Protein AF-A0A1A8H4J1-F1 (afdb_monomer)

Foldseek 3Di:
DQDFFADDDDARWGWGWGDDPQKIWIWIDGPVAIAIDIDGAQDWDWGADSVRRIDIWHWHADPQWTWTDDPVDIDIGHGD

Secondary structure (DSSP, 8-state):
---------SS-PEEEEEEETTEEEEEEE-SS-EEEEEEETTS-EEEE-TTS-EEEEEEEEETTEEEEE-SS-EEEEE--

Solvent-accessible surface area (backbone atoms only — not comparable to full-atom values): 4820 Å² total; per-residue (Å²): 131,88,62,78,53,72,59,83,66,101,54,79,42,46,40,39,43,45,70,61,90,57,37,34,41,39,38,38,34,42,95,86,50,77,45,72,42,67,42,38,57,82,36,80,30,75,40,63,44,96,86,71,51,75,45,71,34,41,35,37,76,57,97,74,23,43,35,33,54,44,100,90,47,77,48,73,48,77,76,126

Structure (mmCIF, N/CA/C/O backbone):
data_AF-A0A1A8H4J1-F1
#
_entry.id   AF-A0A1A8H4J1-F1
#
loop_
_atom_site.group_PDB
_atom_site.id
_atom_site.type_symbol
_atom_site.label_atom_id
_atom_site.label_alt_id
_atom_site.label_comp_id
_atom_site.label_asym_id
_atom_site.label_entity_id
_atom_site.label_seq_id
_atom_site.pdbx_PDB_ins_code
_atom_site.Cartn_x
_atom_site.Cartn_y
_atom_site.Cartn_z
_atom_site.occupancy
_atom_site.B_iso_or_equiv
_atom_site.auth_seq_id
_atom_site.auth_comp_id
_atom_site.auth_asym_id
_atom_site.auth_atom_id
_atom_site.pdbx_PDB_model_num
ATOM 1 N N . ALA A 1 1 ? -3.916 -18.824 6.101 1.00 30.62 1 ALA A N 1
ATOM 2 C CA . ALA A 1 1 ? -3.245 -19.000 4.800 1.00 30.62 1 ALA A CA 1
ATOM 3 C C . ALA A 1 1 ? -2.617 -17.659 4.461 1.00 30.62 1 ALA A C 1
ATOM 5 O O . ALA A 1 1 ? -3.325 -16.671 4.566 1.00 30.62 1 ALA A O 1
ATOM 6 N N . ILE A 1 2 ? -1.310 -17.597 4.195 1.00 32.06 2 ILE A N 1
ATOM 7 C CA . ILE A 1 2 ? -0.673 -16.343 3.773 1.00 32.06 2 ILE A CA 1
ATOM 8 C C . ILE A 1 2 ? -0.849 -16.281 2.261 1.00 32.06 2 ILE A C 1
ATOM 10 O O . ILE A 1 2 ? -0.199 -17.036 1.537 1.00 32.06 2 ILE A O 1
ATOM 14 N N . ASP A 1 3 ? -1.807 -15.475 1.824 1.00 34.12 3 ASP A N 1
ATOM 15 C CA . ASP A 1 3 ? -2.139 -15.312 0.416 1.00 34.12 3 ASP A CA 1
ATOM 16 C C . ASP A 1 3 ? -1.094 -14.396 -0.238 1.00 34.12 3 ASP A C 1
ATOM 18 O O . ASP A 1 3 ? -0.793 -13.319 0.274 1.00 34.12 3 ASP A O 1
ATOM 22 N N . PHE A 1 4 ? -0.453 -14.862 -1.311 1.00 37.28 4 PHE A N 1
ATOM 23 C CA . PHE A 1 4 ? 0.610 -14.129 -2.002 1.00 37.28 4 PHE A CA 1
ATOM 24 C C . PHE A 1 4 ? 0.094 -13.664 -3.355 1.00 37.28 4 PHE A C 1
ATOM 26 O O . PHE A 1 4 ? 0.042 -14.444 -4.306 1.00 37.28 4 PHE A O 1
ATOM 33 N N . LEU A 1 5 ? -0.249 -12.384 -3.451 1.00 49.72 5 LEU A N 1
ATOM 34 C CA . LEU A 1 5 ? -0.928 -11.850 -4.627 1.00 49.72 5 LEU A CA 1
ATOM 35 C C . LEU A 1 5 ? 0.054 -11.104 -5.523 1.00 49.72 5 LEU A C 1
ATOM 37 O O . LEU A 1 5 ? 0.705 -10.152 -5.099 1.00 49.72 5 LEU A O 1
ATOM 41 N N . LYS A 1 6 ? 0.197 -11.589 -6.760 1.00 43.69 6 LYS A N 1
ATOM 42 C CA . LYS A 1 6 ? 1.236 -11.176 -7.709 1.00 43.69 6 LYS A CA 1
ATOM 43 C C . LYS A 1 6 ? 0.628 -10.395 -8.876 1.00 43.69 6 LYS A C 1
ATOM 45 O O . LYS A 1 6 ? 0.233 -10.990 -9.874 1.00 43.69 6 LYS A O 1
ATOM 50 N N . ALA A 1 7 ? 0.621 -9.066 -8.800 1.00 48.12 7 ALA A N 1
ATOM 51 C CA . ALA A 1 7 ? 0.275 -8.218 -9.945 1.00 48.12 7 ALA A CA 1
ATOM 52 C C . ALA A 1 7 ? 1.438 -8.171 -10.959 1.00 48.12 7 ALA A C 1
ATOM 54 O O . ALA A 1 7 ? 2.599 -8.057 -10.567 1.00 48.12 7 ALA A O 1
ATOM 55 N N . LYS A 1 8 ? 1.149 -8.279 -12.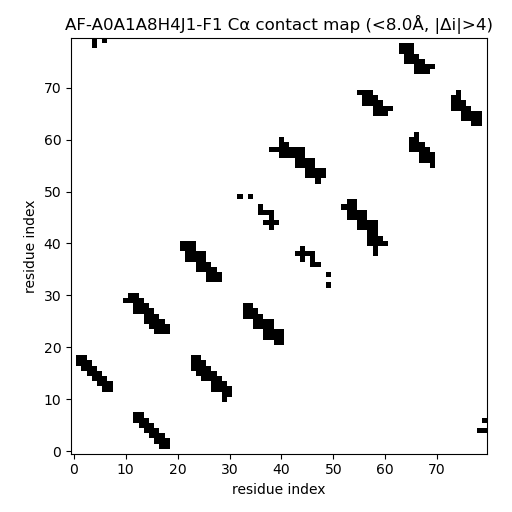265 1.00 39.97 8 LYS A N 1
ATOM 56 C CA . LYS A 1 8 ? 2.152 -8.428 -13.338 1.00 39.97 8 LYS A CA 1
ATOM 57 C C . LYS A 1 8 ? 1.903 -7.419 -14.466 1.00 39.97 8 LYS A C 1
ATOM 59 O O . LYS A 1 8 ? 1.083 -7.692 -15.335 1.00 39.97 8 LYS A O 1
ATOM 64 N N . SER A 1 9 ? 2.668 -6.322 -14.515 1.00 43.31 9 SER A N 1
ATOM 65 C CA . SER A 1 9 ? 2.613 -5.355 -15.629 1.00 43.31 9 SER A CA 1
ATOM 66 C C . SER A 1 9 ? 4.003 -4.888 -16.093 1.00 43.31 9 SER A C 1
ATOM 68 O O . SER A 1 9 ? 4.725 -4.234 -15.350 1.00 43.31 9 SER A O 1
ATOM 70 N N . ALA A 1 10 ? 4.314 -5.222 -17.355 1.00 44.75 10 ALA A N 1
ATOM 71 C CA . ALA A 1 10 ? 5.330 -4.719 -18.307 1.00 44.75 10 ALA A CA 1
ATOM 72 C C . ALA A 1 10 ? 6.835 -4.684 -17.945 1.00 44.75 10 ALA A C 1
ATOM 74 O O . ALA A 1 10 ? 7.658 -4.989 -18.804 1.00 44.75 10 ALA A O 1
ATOM 75 N N . GLU A 1 11 ? 7.223 -4.458 -16.700 1.00 53.03 11 GLU A N 1
ATOM 76 C CA . GLU A 1 11 ? 8.535 -4.846 -16.165 1.00 53.03 11 GLU A CA 1
ATOM 77 C C . GLU A 1 11 ? 8.260 -5.862 -15.053 1.00 53.03 11 GLU A C 1
ATOM 79 O O . GLU A 1 11 ? 7.154 -5.891 -14.521 1.00 53.03 11 GLU A O 1
ATOM 84 N N . LYS A 1 12 ? 9.179 -6.780 -14.722 1.00 63.78 12 LYS A N 1
ATOM 85 C CA . LYS A 1 12 ? 8.948 -7.726 -13.607 1.00 63.78 12 LYS A CA 1
ATOM 86 C C . LYS A 1 12 ? 8.944 -6.952 -12.281 1.00 63.78 12 LYS A C 1
ATOM 88 O O . LYS A 1 12 ? 9.936 -6.944 -11.560 1.00 63.78 12 LYS A O 1
ATOM 93 N N . MET A 1 13 ? 7.851 -6.257 -12.013 1.00 66.69 13 MET A N 1
ATOM 94 C CA . MET A 1 13 ? 7.509 -5.685 -10.735 1.00 66.69 13 MET A CA 1
ATOM 95 C C . MET A 1 13 ? 6.718 -6.746 -10.003 1.00 66.69 13 MET A C 1
ATOM 97 O O . MET A 1 13 ? 5.672 -7.194 -10.467 1.00 66.69 13 MET A O 1
ATOM 101 N N . GLU A 1 14 ? 7.283 -7.207 -8.904 1.00 78.12 14 GLU A N 1
ATOM 102 C CA . GLU A 1 14 ? 6.648 -8.161 -8.025 1.00 78.12 14 GLU A CA 1
ATOM 103 C C . GLU A 1 14 ? 6.101 -7.375 -6.842 1.00 78.12 14 GLU A C 1
ATOM 105 O O . GLU A 1 14 ? 6.826 -6.658 -6.151 1.00 78.12 14 GLU A O 1
ATOM 110 N N . ILE A 1 15 ? 4.791 -7.476 -6.658 1.00 76.75 15 ILE A N 1
ATOM 111 C CA . ILE A 1 15 ? 4.107 -6.983 -5.473 1.00 76.75 15 ILE A CA 1
ATOM 112 C C . ILE A 1 15 ? 3.835 -8.200 -4.601 1.00 76.75 15 ILE A C 1
ATOM 114 O O . ILE A 1 15 ? 3.476 -9.265 -5.103 1.00 76.75 15 ILE A O 1
ATOM 118 N N . ARG A 1 16 ? 4.060 -8.053 -3.305 1.00 79.44 16 ARG A N 1
ATOM 119 C CA . ARG A 1 16 ? 3.749 -9.028 -2.279 1.00 79.44 16 ARG A CA 1
ATOM 120 C C . ARG A 1 16 ? 2.999 -8.287 -1.194 1.00 79.44 16 ARG A C 1
ATOM 122 O O . ARG A 1 16 ? 3.581 -7.445 -0.521 1.00 79.44 16 ARG A O 1
ATOM 129 N N . ILE A 1 17 ? 1.726 -8.608 -1.052 1.00 78.56 17 ILE A N 1
ATOM 130 C CA . ILE A 1 17 ? 0.899 -8.097 0.033 1.00 78.56 17 ILE A CA 1
ATOM 131 C C . ILE A 1 17 ? 0.709 -9.234 1.025 1.00 78.56 17 ILE A C 1
ATOM 133 O O . ILE A 1 17 ? 0.339 -10.335 0.624 1.00 78.56 17 ILE A O 1
ATOM 137 N N . ILE A 1 18 ? 1.033 -8.992 2.291 1.00 83.06 18 ILE A N 1
ATOM 138 C CA . ILE A 1 18 ? 0.730 -9.901 3.396 1.00 83.06 18 ILE A CA 1
ATOM 139 C C . ILE A 1 18 ? -0.403 -9.246 4.167 1.00 83.06 18 ILE A C 1
ATOM 141 O O . ILE A 1 18 ? -0.225 -8.168 4.720 1.00 83.06 18 ILE A O 1
ATOM 145 N N . GLN A 1 19 ? -1.567 -9.883 4.164 1.00 81.06 19 GLN A N 1
ATOM 146 C CA . GLN A 1 19 ? -2.707 -9.443 4.953 1.00 81.06 19 GLN A CA 1
ATOM 147 C C . GLN A 1 19 ? -2.773 -10.258 6.247 1.00 81.06 19 GLN A C 1
ATOM 149 O O . GLN A 1 19 ? -2.920 -11.482 6.204 1.00 81.06 19 GLN A O 1
ATOM 154 N N . ASP A 1 20 ? -2.717 -9.570 7.384 1.00 84.38 20 ASP A N 1
ATOM 155 C CA . ASP A 1 20 ? -2.948 -10.111 8.722 1.00 84.38 20 ASP A CA 1
ATOM 156 C C . ASP A 1 20 ? -4.142 -9.381 9.360 1.00 84.38 20 ASP A C 1
ATOM 158 O O . ASP A 1 20 ? -4.013 -8.370 10.054 1.00 84.38 20 ASP A O 1
ATOM 162 N N . GLY A 1 21 ? -5.347 -9.858 9.031 1.00 83.81 21 GLY A N 1
ATOM 163 C CA . GLY A 1 21 ? -6.601 -9.227 9.442 1.00 83.81 21 GLY A CA 1
ATOM 164 C C . GLY A 1 21 ? -6.761 -7.826 8.846 1.00 83.81 21 GLY A C 1
ATOM 165 O O . GLY A 1 21 ? -7.084 -7.690 7.664 1.00 83.81 21 GLY A O 1
ATOM 166 N N . GLU A 1 22 ? -6.547 -6.809 9.682 1.00 84.12 22 GLU A N 1
ATOM 167 C CA . GLU A 1 22 ? -6.603 -5.383 9.329 1.00 84.12 22 GLU A CA 1
ATOM 168 C C . GLU A 1 22 ? -5.224 -4.799 8.983 1.00 84.12 22 GLU A C 1
ATOM 170 O O . GLU A 1 22 ? -5.157 -3.695 8.447 1.00 84.12 22 GLU A O 1
ATOM 17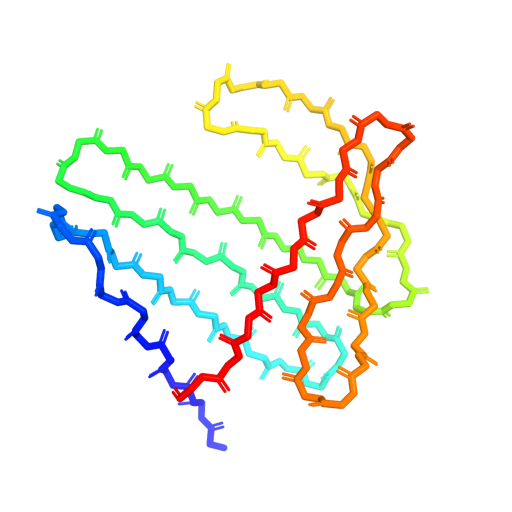5 N N . ASN A 1 23 ? -4.128 -5.508 9.279 1.00 85.94 23 ASN A N 1
ATOM 176 C CA . ASN A 1 23 ? -2.767 -5.074 8.967 1.00 85.94 23 ASN A CA 1
ATOM 177 C C . ASN A 1 23 ? -2.324 -5.611 7.608 1.00 85.94 23 ASN A C 1
ATOM 179 O O . ASN A 1 23 ? -2.576 -6.767 7.268 1.00 85.94 23 ASN A O 1
ATOM 183 N N . PHE A 1 24 ? -1.648 -4.766 6.841 1.00 84.38 24 PHE A N 1
ATOM 184 C CA . PHE A 1 24 ? -1.170 -5.067 5.504 1.00 84.38 24 PHE A CA 1
ATOM 185 C C . PHE A 1 24 ? 0.303 -4.691 5.394 1.00 84.38 24 PHE A C 1
ATOM 187 O O . PHE A 1 24 ? 0.662 -3.516 5.471 1.00 84.38 24 PHE A O 1
ATOM 194 N N . ASP A 1 25 ? 1.150 -5.682 5.134 1.00 86.06 25 ASP A N 1
ATOM 195 C CA . ASP A 1 25 ? 2.518 -5.454 4.688 1.00 86.06 25 ASP A CA 1
ATOM 196 C C . ASP A 1 25 ? 2.545 -5.450 3.165 1.00 86.06 25 ASP A C 1
ATOM 198 O O . ASP A 1 25 ? 2.401 -6.486 2.508 1.00 86.06 25 ASP A O 1
ATOM 202 N N . TRP A 1 26 ? 2.780 -4.281 2.588 1.00 83.94 26 TRP A N 1
ATOM 203 C CA . TRP A 1 26 ? 3.002 -4.112 1.165 1.00 83.94 26 TRP A CA 1
ATOM 204 C C . TRP A 1 26 ? 4.493 -4.106 0.863 1.00 83.94 26 TRP A C 1
ATOM 206 O O . TRP A 1 26 ? 5.221 -3.167 1.176 1.00 83.94 26 TRP A O 1
ATOM 216 N N . LEU A 1 27 ? 4.952 -5.132 0.162 1.00 84.50 27 LEU A N 1
ATOM 217 C CA . LEU A 1 27 ? 6.308 -5.248 -0.344 1.00 84.50 27 LEU A CA 1
ATOM 218 C C . LEU A 1 27 ? 6.276 -5.226 -1.873 1.00 84.50 27 LEU A C 1
ATOM 220 O O . LEU A 1 27 ? 5.844 -6.174 -2.516 1.00 84.50 27 LEU A O 1
ATOM 224 N N . GLN A 1 28 ? 6.794 -4.164 -2.473 1.00 80.88 28 GLN A N 1
ATOM 225 C CA . GLN A 1 28 ? 6.916 -4.018 -3.919 1.00 80.88 28 GLN A CA 1
ATOM 226 C C . GLN A 1 28 ? 8.381 -3.961 -4.295 1.00 80.88 28 GLN A C 1
ATOM 228 O O . GLN A 1 28 ? 9.148 -3.169 -3.757 1.00 80.88 28 GLN A O 1
ATOM 233 N N . PHE A 1 29 ? 8.798 -4.795 -5.228 1.00 80.56 29 PHE A N 1
ATOM 234 C CA . PHE A 1 29 ? 10.178 -4.812 -5.668 1.00 80.56 29 PHE A CA 1
ATOM 235 C C . PHE A 1 29 ? 10.269 -5.081 -7.159 1.00 80.56 29 PHE A C 1
ATOM 237 O O . PHE A 1 29 ? 9.466 -5.788 -7.764 1.00 80.56 29 PHE A O 1
ATOM 244 N N . THR A 1 30 ? 11.283 -4.484 -7.757 1.00 79.75 30 THR A N 1
ATOM 245 C CA . THR A 1 30 ? 11.724 -4.749 -9.119 1.00 79.75 30 THR A CA 1
ATOM 246 C C . THR A 1 30 ? 13.176 -5.209 -9.069 1.00 79.75 30 THR A C 1
ATOM 248 O O . THR A 1 30 ? 13.773 -5.348 -8.001 1.00 79.75 30 THR A O 1
ATOM 251 N N . LYS A 1 31 ? 13.793 -5.410 -10.235 1.00 78.44 31 LYS A N 1
ATOM 252 C CA . LYS A 1 31 ? 15.230 -5.698 -10.312 1.00 78.44 31 LYS A CA 1
ATOM 253 C C . LYS A 1 31 ? 16.121 -4.588 -9.738 1.00 78.44 31 LYS A C 1
ATOM 255 O O . LYS A 1 31 ? 17.248 -4.890 -9.362 1.00 78.44 31 LYS A O 1
ATOM 260 N N . SER A 1 32 ? 15.641 -3.343 -9.692 1.00 79.75 32 SER A N 1
ATOM 261 C CA . SER A 1 32 ? 16.471 -2.174 -9.360 1.00 79.75 32 SER A CA 1
ATOM 262 C C . SER A 1 32 ? 16.066 -1.469 -8.070 1.00 79.75 32 SER A C 1
ATOM 264 O O . SER A 1 32 ? 16.881 -0.756 -7.493 1.00 79.75 32 SER A O 1
ATOM 266 N N . TRP A 1 33 ? 14.828 -1.640 -7.606 1.00 77.06 33 TRP A N 1
ATOM 267 C CA . TRP A 1 33 ? 14.341 -0.974 -6.400 1.00 77.06 33 TRP A CA 1
ATOM 268 C C . TRP A 1 33 ? 13.455 -1.896 -5.572 1.00 77.06 33 TRP A C 1
ATOM 270 O O . TRP A 1 33 ? 12.759 -2.759 -6.105 1.00 77.06 33 TRP A O 1
ATOM 280 N N . LYS A 1 34 ? 13.482 -1.694 -4.256 1.00 82.44 34 LYS A N 1
ATOM 281 C CA . LYS A 1 34 ? 12.632 -2.374 -3.282 1.00 82.44 34 LYS A CA 1
ATOM 282 C C . LYS A 1 34 ? 11.947 -1.317 -2.433 1.00 82.44 34 LYS A C 1
ATOM 284 O O . LYS A 1 34 ? 12.587 -0.376 -1.974 1.00 82.44 34 LYS A O 1
ATOM 289 N N . TRP A 1 35 ? 10.662 -1.506 -2.222 1.00 82.88 35 TRP A N 1
ATOM 290 C CA . TRP A 1 35 ? 9.794 -0.650 -1.447 1.00 82.88 35 TRP A CA 1
ATOM 291 C C . TRP A 1 35 ? 8.961 -1.500 -0.506 1.00 82.88 35 TRP A C 1
ATOM 293 O O . TRP A 1 35 ? 8.428 -2.537 -0.895 1.00 82.88 35 TRP A O 1
ATOM 303 N N . THR A 1 36 ? 8.872 -1.061 0.735 1.00 84.31 36 THR A N 1
ATOM 304 C CA . THR A 1 36 ? 8.094 -1.708 1.785 1.00 84.31 36 THR A CA 1
ATOM 305 C C . THR A 1 36 ? 7.259 -0.649 2.470 1.00 84.31 36 THR A C 1
ATOM 307 O O . THR A 1 36 ? 7.759 0.439 2.758 1.00 84.31 36 THR A O 1
ATOM 310 N N . SER A 1 37 ? 5.994 -0.946 2.712 1.00 82.62 37 SER A N 1
ATOM 311 C CA . SER A 1 37 ? 5.098 -0.110 3.496 1.00 82.62 37 SER A CA 1
ATOM 312 C C . SER A 1 37 ? 4.136 -0.990 4.266 1.00 82.62 37 SER A C 1
ATOM 314 O O . SER A 1 37 ? 3.480 -1.848 3.690 1.00 82.62 37 SER A O 1
ATOM 316 N N . GLU A 1 38 ? 4.067 -0.753 5.563 1.00 86.62 38 GLU A N 1
ATOM 317 C CA . GLU A 1 38 ? 3.126 -1.392 6.470 1.00 86.62 38 GLU A CA 1
ATOM 318 C C . GLU A 1 38 ? 2.005 -0.400 6.751 1.00 86.62 38 GLU A C 1
ATOM 320 O O . GLU A 1 38 ? 2.262 0.755 7.101 1.00 86.62 38 GLU A O 1
ATOM 325 N N . PHE A 1 39 ? 0.763 -0.825 6.559 1.00 85.19 39 PHE A N 1
ATOM 326 C CA . PHE A 1 39 ? -0.395 0.002 6.853 1.00 85.19 39 PHE A CA 1
ATOM 327 C C . PHE A 1 39 ? -1.544 -0.823 7.420 1.00 85.19 39 PHE A C 1
ATOM 329 O O . PHE A 1 39 ? -1.690 -2.005 7.125 1.00 85.19 39 PHE A O 1
ATOM 336 N N . THR A 1 40 ? -2.387 -0.183 8.223 1.00 87.38 40 THR A N 1
ATOM 337 C CA . THR A 1 40 ? -3.583 -0.806 8.797 1.00 87.38 40 THR A CA 1
ATOM 338 C C . THR A 1 40 ? -4.822 -0.198 8.150 1.00 87.38 40 THR A C 1
ATOM 340 O O . THR A 1 40 ? -4.942 1.025 8.067 1.00 87.38 40 THR A O 1
ATOM 343 N N . LEU A 1 41 ? -5.757 -1.034 7.697 1.00 85.81 41 LEU A N 1
ATOM 344 C CA . LEU A 1 41 ? -7.037 -0.565 7.169 1.00 85.81 41 LEU A CA 1
ATOM 345 C C . LEU A 1 41 ? -7.796 0.248 8.222 1.00 85.81 41 LEU A C 1
ATOM 347 O O . LEU A 1 41 ? -7.847 -0.117 9.395 1.00 85.81 41 LEU A O 1
ATOM 351 N N . GLY A 1 42 ? -8.399 1.357 7.794 1.00 83.06 42 GLY A N 1
ATOM 352 C CA . GLY A 1 42 ? -9.189 2.229 8.667 1.00 83.06 42 GLY A CA 1
ATOM 353 C C . GLY A 1 42 ? -8.363 3.073 9.643 1.00 83.06 42 GLY A C 1
ATOM 354 O O . GLY A 1 42 ? -8.935 3.736 10.512 1.00 83.06 42 GLY A O 1
ATOM 355 N N . LYS A 1 43 ? -7.030 3.067 9.521 1.00 84.88 43 LYS A N 1
ATOM 356 C CA . LYS A 1 43 ? -6.136 3.945 10.279 1.00 84.88 43 LYS A CA 1
ATOM 357 C C . LYS A 1 43 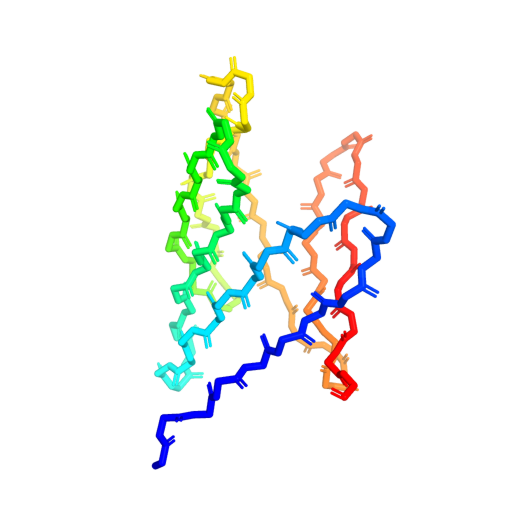? -5.278 4.784 9.351 1.00 84.88 43 LYS A C 1
ATOM 359 O O . LYS A 1 43 ? -4.905 4.368 8.262 1.00 84.88 43 LYS A O 1
ATOM 364 N N . GLU A 1 44 ? -4.936 5.973 9.826 1.00 85.69 44 GLU A N 1
ATOM 365 C CA . GLU A 1 44 ? -3.912 6.779 9.179 1.00 85.69 44 GLU A CA 1
ATOM 366 C C . GLU A 1 44 ? -2.534 6.145 9.423 1.00 85.69 44 GLU A C 1
ATOM 368 O O . GLU A 1 44 ? -2.175 5.844 10.565 1.00 85.69 44 GLU A O 1
ATOM 373 N N . CYS A 1 45 ? -1.766 5.943 8.355 1.00 82.44 45 CYS A N 1
ATOM 374 C CA . CYS A 1 45 ? -0.397 5.439 8.410 1.00 82.44 45 CYS A CA 1
ATOM 375 C C . CYS A 1 45 ? 0.543 6.362 7.630 1.00 82.44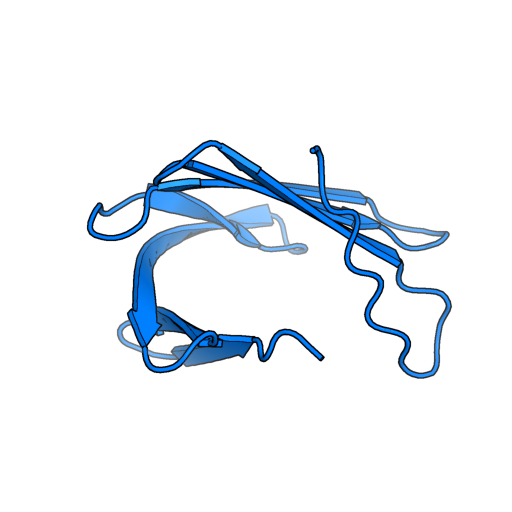 45 CYS A C 1
ATOM 377 O O . CYS A 1 45 ? 0.181 6.894 6.581 1.00 82.44 45 CYS A O 1
ATOM 379 N N . GLU A 1 46 ? 1.770 6.540 8.126 1.00 84.12 46 GLU A N 1
ATOM 380 C CA . GLU A 1 46 ? 2.832 7.220 7.381 1.00 84.12 46 GLU A CA 1
ATOM 381 C C . GLU A 1 46 ? 3.466 6.224 6.403 1.00 84.12 46 GLU A C 1
ATOM 383 O O . GLU A 1 46 ? 4.061 5.223 6.796 1.00 84.12 46 GLU A O 1
ATOM 388 N N . MET A 1 47 ? 3.352 6.509 5.114 1.00 81.50 47 MET A N 1
ATOM 389 C CA . MET A 1 47 ? 3.962 5.752 4.033 1.00 81.50 47 MET A CA 1
ATOM 390 C C . MET A 1 47 ? 5.082 6.580 3.403 1.00 81.50 47 MET A C 1
ATOM 392 O O . MET A 1 47 ? 5.098 7.808 3.458 1.00 81.50 47 MET A O 1
ATOM 396 N N . THR A 1 48 ? 6.054 5.914 2.789 1.00 78.88 48 THR A N 1
ATOM 397 C CA . THR A 1 48 ? 7.139 6.592 2.062 1.00 78.88 48 THR A CA 1
ATOM 398 C C . THR A 1 48 ? 7.008 6.274 0.583 1.00 78.88 48 THR A C 1
ATOM 400 O O . THR A 1 48 ? 6.712 5.148 0.244 1.00 78.88 48 THR A O 1
ATOM 403 N N . SER A 1 49 ? 7.219 7.214 -0.329 1.00 72.56 49 SER A N 1
ATOM 404 C CA . SER A 1 49 ? 7.232 6.959 -1.773 1.00 72.56 49 SER A CA 1
ATOM 405 C C . SER A 1 49 ? 8.514 6.229 -2.177 1.00 72.56 49 SER A C 1
ATOM 407 O O . SER A 1 49 ? 9.541 6.350 -1.513 1.00 72.56 49 SER A O 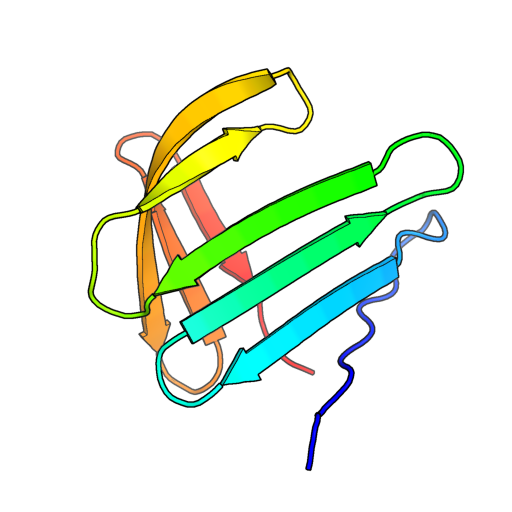1
ATOM 409 N N . ILE A 1 50 ? 8.520 5.601 -3.353 1.00 68.19 50 ILE A N 1
ATOM 410 C CA . ILE A 1 50 ? 9.738 5.101 -4.019 1.00 68.19 50 ILE A CA 1
ATOM 411 C C . ILE A 1 50 ? 10.793 6.220 -4.171 1.00 68.19 50 ILE A C 1
ATOM 413 O O . ILE A 1 50 ? 11.990 5.953 -4.183 1.00 68.19 50 ILE A O 1
ATOM 417 N N . LYS A 1 51 ? 10.362 7.491 -4.232 1.00 69.12 51 LYS A N 1
ATOM 418 C CA . LYS A 1 51 ? 11.240 8.677 -4.268 1.00 69.12 51 LYS A CA 1
ATOM 419 C C . LYS A 1 51 ? 11.757 9.136 -2.890 1.00 69.12 51 LYS A C 1
ATOM 421 O O . LYS A 1 51 ? 12.431 10.157 -2.820 1.00 69.12 51 LYS A O 1
ATOM 426 N N . GLY A 1 52 ? 11.423 8.439 -1.801 1.00 73.06 52 GLY A N 1
ATOM 427 C CA . GLY A 1 52 ? 11.818 8.794 -0.430 1.00 73.06 52 GLY A CA 1
ATOM 428 C C . GLY A 1 52 ? 10.951 9.865 0.245 1.00 73.06 52 GLY A C 1
ATOM 429 O O . GLY A 1 52 ? 11.277 10.312 1.340 1.00 73.06 52 GLY A O 1
ATOM 430 N N . CYS A 1 53 ? 9.851 10.290 -0.383 1.00 76.69 53 CYS A N 1
ATOM 431 C CA . CYS A 1 53 ? 8.945 11.291 0.186 1.00 76.69 53 CYS A CA 1
ATOM 432 C C . CYS A 1 53 ? 7.979 10.639 1.183 1.00 76.69 53 CYS A C 1
ATOM 434 O O . CYS A 1 53 ? 7.307 9.684 0.808 1.00 76.69 53 CYS A O 1
ATOM 436 N N . LYS A 1 54 ? 7.895 11.136 2.417 1.00 81.62 54 LYS A N 1
ATOM 437 C CA . LYS A 1 54 ? 6.961 10.636 3.437 1.00 81.62 54 LYS A CA 1
ATOM 438 C C . LYS A 1 54 ? 5.607 11.324 3.310 1.00 81.62 54 LYS A C 1
ATOM 440 O O . LYS A 1 54 ? 5.558 12.534 3.103 1.00 81.62 54 LYS A O 1
ATOM 445 N N . PHE A 1 55 ? 4.529 10.569 3.444 1.00 79.62 55 PHE A N 1
ATOM 446 C CA . PHE A 1 55 ? 3.163 11.070 3.366 1.00 79.62 55 PHE A CA 1
ATOM 447 C C . PHE A 1 55 ? 2.238 10.233 4.248 1.00 79.62 55 PHE A C 1
ATOM 449 O O . PHE A 1 55 ? 2.453 9.037 4.423 1.00 79.62 55 PHE A O 1
ATOM 456 N N . THR A 1 56 ? 1.195 10.849 4.793 1.00 82.75 56 THR A N 1
ATOM 457 C CA . THR A 1 56 ? 0.137 10.136 5.512 1.00 82.75 56 THR A CA 1
ATOM 458 C C . THR A 1 56 ? -0.936 9.657 4.547 1.00 82.75 56 THR A C 1
ATOM 460 O O . THR A 1 56 ? -1.319 10.350 3.604 1.00 82.75 56 THR A O 1
ATOM 463 N N . ALA A 1 57 ? -1.384 8.430 4.771 1.00 80.25 57 ALA A N 1
ATOM 464 C CA . ALA A 1 57 ? -2.311 7.709 3.925 1.00 80.25 57 ALA A CA 1
ATOM 465 C C . ALA A 1 57 ? -3.415 7.107 4.788 1.00 80.25 57 ALA A C 1
ATOM 467 O O . ALA A 1 57 ? -3.141 6.649 5.898 1.00 80.25 57 ALA A O 1
ATOM 468 N N . HIS A 1 58 ? -4.639 7.056 4.265 1.00 85.06 58 HIS A N 1
ATOM 469 C CA . HIS A 1 58 ? -5.739 6.348 4.912 1.00 85.06 58 HIS A CA 1
ATOM 470 C C . HIS A 1 58 ? -6.188 5.192 4.007 1.00 85.06 58 HIS A C 1
ATOM 472 O O . HIS A 1 58 ? -7.004 5.404 3.106 1.00 85.06 58 HIS A O 1
ATOM 478 N N . PRO A 1 59 ? -5.644 3.979 4.199 1.00 82.31 59 PRO A N 1
ATOM 479 C CA . PRO A 1 59 ? -6.040 2.815 3.436 1.00 82.31 59 PRO A CA 1
ATOM 480 C C . PRO A 1 59 ? -7.415 2.335 3.909 1.00 82.31 59 PRO A C 1
ATOM 482 O O . PRO A 1 59 ? -7.675 2.143 5.098 1.00 82.31 59 PRO A O 1
ATOM 485 N N . LYS A 1 60 ? -8.304 2.134 2.951 1.00 84.12 60 LYS A N 1
ATOM 486 C CA . LYS A 1 60 ? -9.662 1.624 3.096 1.00 84.12 60 LYS A CA 1
ATOM 487 C C . LYS A 1 60 ? -9.814 0.416 2.189 1.00 84.12 60 LYS A C 1
ATOM 489 O O . LYS A 1 60 ? -9.123 0.297 1.181 1.00 84.12 60 LYS A O 1
ATOM 494 N N . MET A 1 61 ? -10.712 -0.486 2.550 1.00 80.38 61 MET A N 1
ATOM 495 C CA . MET A 1 61 ? -11.049 -1.628 1.713 1.00 80.38 61 MET A CA 1
ATOM 496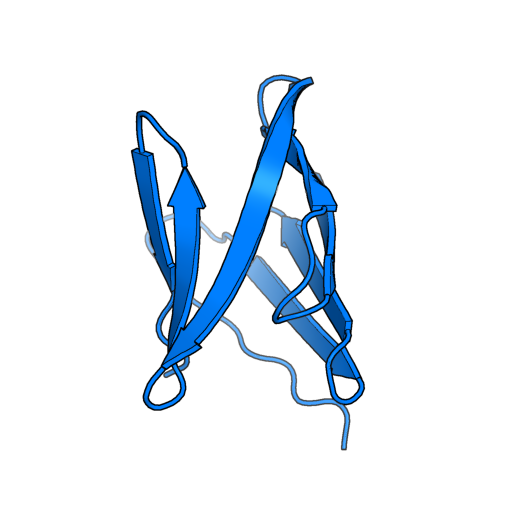 C C . MET A 1 61 ? -12.517 -1.519 1.334 1.00 80.38 61 MET A C 1
ATOM 498 O O . MET A 1 61 ? -13.379 -1.550 2.210 1.00 80.38 61 MET A O 1
ATOM 502 N N . GLU A 1 62 ? -12.794 -1.379 0.042 1.00 79.38 62 GLU A N 1
ATOM 503 C CA . GLU A 1 62 ? -14.153 -1.399 -0.498 1.00 79.38 62 GLU A CA 1
ATOM 504 C C . GLU A 1 62 ? -14.240 -2.473 -1.577 1.00 79.38 62 GLU A C 1
ATOM 506 O O . GLU A 1 62 ? -13.435 -2.492 -2.505 1.00 79.38 62 GLU A O 1
ATOM 511 N N . ASP A 1 63 ? -15.201 -3.388 -1.442 1.00 74.62 63 ASP A N 1
ATOM 512 C CA . ASP A 1 63 ? -15.486 -4.434 -2.438 1.00 74.62 63 ASP A CA 1
ATOM 513 C C . ASP A 1 63 ? -14.265 -5.307 -2.814 1.00 74.62 63 ASP A C 1
ATOM 515 O O . ASP A 1 63 ? -14.073 -5.699 -3.960 1.00 74.62 63 ASP A O 1
ATOM 519 N N . GLY A 1 64 ? -13.378 -5.578 -1.849 1.00 72.00 64 GLY A N 1
ATOM 520 C CA . GLY A 1 64 ? -12.143 -6.337 -2.096 1.00 72.00 64 GLY A C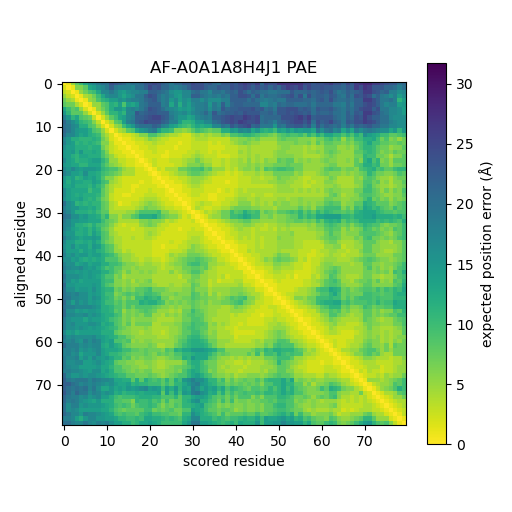A 1
ATOM 521 C C . GLY A 1 64 ? -11.001 -5.527 -2.725 1.00 72.00 64 GLY A C 1
ATOM 522 O O . GLY A 1 64 ? -9.944 -6.085 -3.017 1.00 72.00 64 GLY A O 1
ATOM 523 N N . LYS A 1 65 ? -11.180 -4.214 -2.905 1.00 75.75 65 LYS A N 1
ATOM 524 C CA . LYS A 1 65 ? -10.179 -3.287 -3.445 1.00 75.75 65 LYS A CA 1
ATOM 525 C C . LYS A 1 65 ? -9.585 -2.458 -2.320 1.00 75.75 65 LYS A C 1
ATOM 527 O O . LYS A 1 65 ? -10.312 -1.937 -1.477 1.00 75.75 65 LYS A O 1
ATOM 532 N N . ILE A 1 66 ? -8.266 -2.305 -2.325 1.00 77.75 66 ILE A N 1
ATOM 533 C CA . ILE A 1 66 ? -7.574 -1.404 -1.404 1.00 77.75 66 ILE A CA 1
ATOM 534 C C . ILE A 1 66 ? -7.598 -0.008 -2.028 1.00 77.75 66 ILE A C 1
ATOM 536 O O . ILE A 1 66 ? -7.019 0.219 -3.089 1.00 77.75 66 ILE A O 1
ATOM 540 N N . LEU A 1 67 ? -8.274 0.923 -1.369 1.00 76.81 67 LEU A N 1
ATOM 541 C CA . LEU A 1 67 ? -8.342 2.340 -1.703 1.00 76.81 67 LEU A CA 1
ATOM 542 C C . LEU A 1 67 ? -7.482 3.124 -0.727 1.00 76.81 67 LEU A C 1
ATOM 544 O O . LEU A 1 67 ? -7.681 3.068 0.478 1.00 76.81 67 LEU A O 1
ATOM 548 N N . VAL A 1 68 ? -6.529 3.880 -1.243 1.00 75.44 68 VAL A N 1
ATOM 549 C CA . VAL A 1 68 ? -5.688 4.774 -0.461 1.00 75.44 68 VAL A CA 1
ATOM 550 C C . VAL A 1 68 ? -5.934 6.187 -0.966 1.00 75.44 68 VAL A C 1
ATOM 552 O O . VAL A 1 68 ? -5.542 6.552 -2.078 1.00 75.44 68 V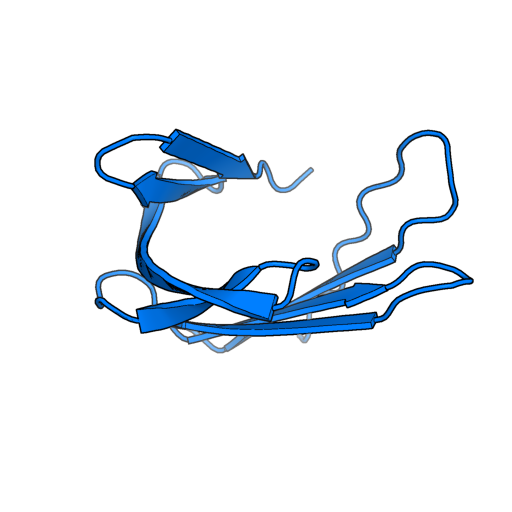AL A O 1
ATOM 555 N N . GLU A 1 69 ? -6.640 6.969 -0.157 1.00 68.00 69 GLU A N 1
ATOM 556 C CA . GLU A 1 69 ? -6.985 8.353 -0.470 1.00 68.00 69 GLU A CA 1
ATOM 557 C C . GLU A 1 69 ? -5.923 9.304 0.090 1.00 68.00 69 GLU A C 1
ATOM 559 O O . GLU A 1 69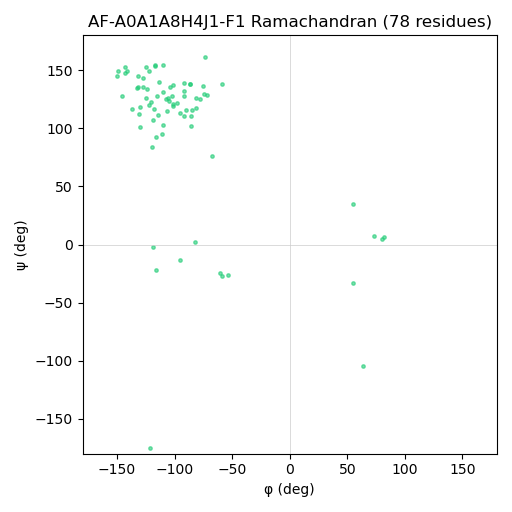 ? -5.594 9.265 1.278 1.00 68.00 69 GLU A O 1
ATOM 564 N N . PHE A 1 70 ? -5.408 10.174 -0.774 1.00 67.06 70 PHE A N 1
ATOM 565 C CA . PHE A 1 70 ? -4.534 11.292 -0.436 1.00 67.06 70 PHE A CA 1
ATOM 566 C C . PHE A 1 70 ? -5.238 12.605 -0.809 1.00 67.06 70 PHE A C 1
ATOM 568 O O . PHE A 1 70 ? -6.055 12.622 -1.731 1.00 67.06 70 PHE A O 1
ATOM 575 N N . PRO A 1 71 ? -4.902 13.738 -0.165 1.00 61.72 71 PRO A N 1
ATOM 576 C CA . PRO A 1 71 ? -5.491 15.034 -0.513 1.00 61.72 71 PRO A CA 1
ATOM 577 C C . PRO A 1 71 ? -5.247 15.456 -1.974 1.00 61.72 71 PRO A C 1
ATOM 579 O O . PRO A 1 71 ? -6.057 16.186 -2.535 1.00 61.72 71 PRO A O 1
ATOM 582 N N . GLU A 1 72 ? -4.164 14.983 -2.602 1.00 61.38 72 GLU A N 1
ATOM 583 C CA . GLU A 1 72 ? -3.796 15.322 -3.989 1.00 61.38 72 GLU A CA 1
ATOM 584 C C . GLU A 1 72 ? -3.742 14.107 -4.938 1.00 61.38 72 GLU A C 1
ATOM 586 O O . GLU A 1 72 ? -3.478 14.259 -6.130 1.00 61.38 72 GLU A O 1
ATOM 591 N N . TYR A 1 73 ? -3.972 12.888 -4.441 1.00 61.16 73 TYR A N 1
ATOM 592 C CA . TYR A 1 73 ? -3.842 11.659 -5.227 1.00 61.16 73 TYR A CA 1
ATOM 593 C C . TYR A 1 73 ? -4.809 10.589 -4.714 1.00 61.16 73 TYR A C 1
ATOM 595 O O . TYR A 1 73 ? -5.051 10.488 -3.520 1.00 61.16 73 TYR A O 1
ATOM 603 N N . SER A 1 74 ? -5.359 9.757 -5.589 1.00 61.94 74 SER A N 1
ATOM 604 C CA . SER A 1 74 ? -6.092 8.560 -5.178 1.00 61.94 74 SER A CA 1
ATOM 605 C C . SER A 1 74 ? -5.405 7.347 -5.779 1.00 61.94 74 SER A C 1
ATOM 607 O O . SER A 1 74 ? -5.194 7.254 -6.989 1.00 61.94 74 SER A O 1
ATOM 609 N N . PHE A 1 75 ? -5.007 6.422 -4.916 1.00 66.06 75 PHE A N 1
ATOM 610 C CA . PHE A 1 75 ? -4.444 5.151 -5.326 1.00 66.06 75 PHE A CA 1
ATOM 611 C C . PHE A 1 75 ? -5.476 4.067 -5.051 1.00 66.06 75 PHE A C 1
ATOM 613 O O . PHE A 1 75 ? -5.961 3.940 -3.934 1.00 66.06 75 PHE A O 1
ATOM 620 N N . SER A 1 76 ? -5.823 3.284 -6.065 1.00 68.06 76 SER A N 1
ATOM 621 C CA . SER A 1 76 ? -6.654 2.097 -5.887 1.00 68.06 76 SER A CA 1
ATOM 622 C C . SER A 1 76 ? -5.910 0.892 -6.437 1.00 68.06 76 SER A C 1
ATOM 624 O O . SER A 1 76 ? -5.314 0.948 -7.514 1.00 68.06 76 SER A O 1
ATOM 626 N N . ALA A 1 77 ? -5.907 -0.182 -5.661 1.00 65.75 77 ALA A N 1
ATOM 627 C CA . ALA A 1 77 ? -5.344 -1.457 -6.046 1.00 65.75 77 ALA A CA 1
ATOM 628 C C . ALA A 1 77 ? -6.432 -2.518 -5.950 1.00 65.75 77 ALA A C 1
ATOM 630 O O . ALA A 1 77 ? -7.019 -2.748 -4.891 1.00 65.75 77 ALA A O 1
ATOM 631 N N . GLU A 1 78 ? -6.696 -3.147 -7.087 1.00 62.41 78 GLU A N 1
ATOM 632 C CA . GLU A 1 78 ? -7.617 -4.266 -7.179 1.00 62.41 78 GLU A CA 1
ATOM 633 C C . GLU A 1 78 ? -6.843 -5.558 -7.008 1.00 62.41 78 GLU A C 1
ATOM 635 O O . GLU A 1 78 ? -5.799 -5.776 -7.632 1.00 62.41 78 GLU A O 1
ATOM 640 N N . LEU A 1 79 ? -7.379 -6.409 -6.147 1.00 60.75 79 LEU A N 1
ATOM 641 C CA . LEU A 1 79 ? -6.892 -7.752 -5.975 1.00 60.75 79 LEU A CA 1
ATOM 642 C C . LEU A 1 79 ? -7.557 -8.654 -7.023 1.00 60.75 79 LEU A C 1
ATOM 644 O O . LEU A 1 79 ? -8.767 -8.858 -6.960 1.00 60.75 79 LEU A O 1
ATOM 648 N N . VAL A 1 80 ? -6.786 -9.141 -8.002 1.00 55.25 80 VAL A N 1
ATOM 649 C CA . VAL A 1 80 ? -7.244 -10.081 -9.050 1.00 55.25 80 VAL A CA 1
ATOM 650 C C . VAL A 1 80 ? -6.726 -11.490 -8.832 1.00 55.25 80 VAL A C 1
ATOM 652 O O . VAL A 1 80 ? -5.554 -11.626 -8.408 1.00 55.25 80 VAL A O 1
#

pLDDT: mean 72.28, std 14.62, range [30.62, 87.38]

Sequence (80 aa):
AIDFLKAKSAEKMEIRIIQDGENFDWLQFTKSWKWTSEFTLGKECEMTSIKGCKFTAHPKMEDGKILVEFPEYSFSAELV

Mean predicted aligned error: 8.68 Å

Radius of gyration: 12.46 Å; Cα contacts (8 Å, |Δi|>4): 156; chains: 1; bounding box: 32×34×29 Å

Organism: NCBI:txid1143690

InterPro domains:
  IPR012674 Calycin [G3DSA:2.40.128.20] (2-80)
  IPR012674 Calycin [SSF50814] (6-77)

Nearest PDB structures (foldseek):
  9etf-assembly1_B  TM=9.291E-01  e=1.295E-04  Gallus gallus
  2qo5-assembly1_A  TM=9.496E-01  e=2.280E-04  Danio rerio
  9etd-assembly1_A  TM=9.472E-01  e=4.228E-04  Gallus gallus
  2ftb-assembly1_A  TM=9.182E-01  e=4.451E-04  Ambystoma mexicanum
  2lfo-assembly1_A  TM=8.940E-01  e=4.228E-04  Gallus gallus